Protein AF-A0AAU5Z0N3-F1 (afdb_monomer_lite)

Foldseek 3Di:
DWFKDKDWFDFAFAAPPDKDKTKDKDFAQAKAKKWKWWWKAFPQQRDTDDTDTDIDIDGGAMWMWMWIWHGHHQKTKIKIWTHGPDPVDDIDMDIDIGGDPPTDSTHMMMIGMDIDGDD

Secondary structure (DSSP, 8-state):
-EEEEEEEEES---TTSPPEEEEEEEEESS-EEEEEEEEEEETTTTEEEEEEEEEEEE-SEEEEEEEEEEEETTEEEEEEEEEESSTTSPPEEEEEEEE--SS-SEEEEEEEEEEEE--

Structure (mmCIF, N/CA/C/O backbone):
data_AF-A0AAU5Z0N3-F1
#
_entry.id   AF-A0AAU5Z0N3-F1
#
loop_
_atom_site.group_PDB
_atom_site.id
_atom_site.type_symbol
_atom_site.label_atom_id
_atom_site.label_alt_id
_atom_site.label_comp_id
_atom_site.label_asym_id
_atom_site.label_entity_id
_atom_site.label_seq_id
_atom_site.pdbx_PDB_ins_code
_atom_site.Cartn_x
_atom_site.Cartn_y
_atom_site.Cartn_z
_atom_site.occupancy
_atom_site.B_iso_or_equiv
_atom_site.auth_seq_id
_atom_site.auth_comp_id
_atom_site.auth_asym_id
_atom_site.auth_atom_id
_atom_site.pdbx_PDB_model_num
ATOM 1 N N . MET A 1 1 ? 0.423 9.225 9.421 1.00 92.50 1 MET A N 1
ATOM 2 C CA . MET A 1 1 ? 1.118 7.922 9.369 1.00 92.50 1 MET A CA 1
ATOM 3 C C . MET A 1 1 ? 1.390 7.591 7.907 1.00 92.50 1 MET A C 1
ATOM 5 O O . MET A 1 1 ? 0.550 7.934 7.080 1.00 92.50 1 MET A O 1
ATOM 9 N N . TYR A 1 2 ? 2.533 6.982 7.584 1.00 94.06 2 TYR A N 1
ATOM 10 C CA . TYR A 1 2 ? 2.947 6.690 6.203 1.00 94.06 2 TYR A CA 1
ATOM 11 C C . TYR A 1 2 ? 3.382 5.234 6.047 1.00 94.06 2 TYR A C 1
ATOM 13 O O . TYR A 1 2 ? 4.149 4.752 6.877 1.00 94.06 2 TYR A O 1
ATOM 21 N N . ASN A 1 3 ? 2.935 4.576 4.981 1.00 96.19 3 ASN A N 1
ATOM 22 C CA . ASN A 1 3 ? 3.483 3.306 4.521 1.00 96.19 3 ASN A CA 1
ATOM 23 C C . ASN A 1 3 ? 4.110 3.560 3.152 1.00 96.19 3 ASN A C 1
ATOM 25 O O . ASN A 1 3 ? 3.418 3.758 2.157 1.00 96.19 3 ASN A O 1
ATOM 29 N N . VAL A 1 4 ? 5.433 3.688 3.145 1.00 94.56 4 VAL A N 1
ATOM 30 C CA . VAL A 1 4 ? 6.203 4.180 2.002 1.00 94.56 4 VAL A CA 1
ATOM 31 C C . VAL A 1 4 ? 7.332 3.218 1.689 1.00 94.56 4 VAL A C 1
ATOM 33 O O . VAL A 1 4 ? 7.908 2.597 2.584 1.00 94.56 4 VAL A O 1
ATOM 36 N N . ARG A 1 5 ? 7.663 3.115 0.407 1.00 95.38 5 ARG A N 1
ATOM 37 C CA . ARG A 1 5 ? 8.826 2.388 -0.080 1.00 95.38 5 ARG A CA 1
ATOM 38 C C . ARG A 1 5 ? 9.598 3.258 -1.058 1.00 95.38 5 ARG A C 1
ATOM 40 O O . ARG A 1 5 ? 9.011 3.834 -1.968 1.00 95.38 5 ARG A O 1
ATOM 47 N N . SER A 1 6 ? 10.914 3.293 -0.880 1.00 93.19 6 SER A N 1
ATOM 48 C CA . SER A 1 6 ? 11.854 3.794 -1.882 1.00 93.19 6 SER A CA 1
ATOM 49 C C . SER A 1 6 ? 12.410 2.619 -2.682 1.00 93.19 6 SER A C 1
ATOM 51 O O . SER A 1 6 ? 12.672 1.549 -2.122 1.00 93.19 6 SER A O 1
ATOM 53 N N . GLN A 1 7 ? 12.580 2.794 -3.987 1.00 90.75 7 GLN A N 1
ATOM 54 C CA . GLN A 1 7 ? 13.207 1.811 -4.864 1.00 90.75 7 GLN A CA 1
ATOM 55 C C . GLN A 1 7 ? 13.907 2.486 -6.041 1.00 90.75 7 GLN A C 1
ATOM 57 O O . GLN A 1 7 ? 13.479 3.537 -6.512 1.00 90.75 7 GLN A O 1
ATOM 62 N N . PHE A 1 8 ? 14.944 1.830 -6.549 1.00 89.38 8 PHE A N 1
ATOM 63 C CA . PHE A 1 8 ? 15.607 2.245 -7.774 1.00 89.38 8 PHE A CA 1
ATOM 64 C C . PHE A 1 8 ? 14.902 1.626 -8.984 1.00 89.38 8 PHE A C 1
ATOM 66 O O . PHE A 1 8 ? 14.712 0.408 -9.044 1.00 89.38 8 PHE A O 1
ATOM 73 N N . LEU A 1 9 ? 14.499 2.458 -9.940 1.00 86.88 9 LEU A N 1
ATOM 74 C CA . LEU A 1 9 ? 13.949 2.027 -11.221 1.00 86.88 9 LEU A CA 1
ATOM 75 C C . LEU A 1 9 ? 15.083 1.827 -12.222 1.00 86.88 9 LEU A C 1
ATOM 77 O O . LEU A 1 9 ? 16.009 2.634 -12.291 1.00 86.88 9 LEU A O 1
ATOM 81 N N . THR A 1 10 ? 15.006 0.759 -13.009 1.00 86.31 10 THR A N 1
ATOM 82 C CA . THR A 1 10 ? 16.014 0.418 -14.026 1.00 86.31 10 THR A CA 1
ATOM 83 C C . THR A 1 10 ? 15.459 0.440 -15.448 1.00 86.31 10 THR A C 1
ATOM 85 O O . THR A 1 10 ? 16.225 0.286 -16.395 1.00 86.31 10 THR A O 1
ATOM 88 N N . ALA A 1 11 ? 14.145 0.606 -15.609 1.00 86.88 11 ALA A N 1
ATOM 89 C CA . ALA A 1 11 ? 13.454 0.623 -16.891 1.00 86.88 11 ALA A CA 1
ATOM 90 C C . ALA A 1 11 ? 12.053 1.246 -16.754 1.00 86.88 11 ALA A C 1
ATOM 92 O O . ALA A 1 11 ? 11.519 1.369 -15.647 1.00 86.88 11 ALA A O 1
ATOM 93 N N . TYR A 1 12 ? 11.438 1.581 -17.896 1.00 87.38 12 TYR A N 1
ATOM 94 C CA . TYR A 1 12 ? 10.011 1.902 -17.946 1.00 87.38 12 TYR A CA 1
ATOM 95 C C . TYR A 1 12 ? 9.197 0.717 -17.413 1.00 87.38 12 TYR A C 1
ATOM 97 O O . TYR A 1 12 ? 9.567 -0.427 -17.682 1.00 87.38 12 TYR A O 1
ATOM 105 N N . PRO A 1 13 ? 8.106 0.962 -16.664 1.00 89.50 13 PRO A N 1
ATOM 106 C CA . PRO A 1 13 ? 7.224 -0.111 -16.259 1.00 89.50 13 PRO A CA 1
ATOM 107 C C . PRO A 1 13 ? 6.615 -0.760 -17.497 1.00 89.50 13 PRO A C 1
ATOM 109 O O . PRO A 1 13 ? 6.117 -0.081 -18.395 1.00 89.50 13 PRO A O 1
ATOM 112 N N . GLU A 1 14 ? 6.654 -2.084 -17.506 1.00 91.44 14 GLU A N 1
ATOM 113 C CA . GLU A 1 14 ? 6.021 -2.921 -18.511 1.00 91.44 14 GLU A CA 1
ATOM 114 C C . GLU A 1 14 ? 5.189 -3.989 -17.813 1.00 91.44 14 GLU A C 1
ATOM 116 O O . GLU A 1 14 ? 5.514 -4.440 -16.707 1.00 91.44 14 GLU A O 1
ATOM 121 N N . GLU A 1 15 ? 4.112 -4.417 -18.467 1.00 93.44 15 GLU A N 1
ATOM 122 C CA . GLU A 1 15 ? 3.353 -5.561 -17.980 1.00 93.44 15 GLU A CA 1
ATOM 123 C C . GLU A 1 15 ? 4.243 -6.818 -17.928 1.00 93.44 15 GLU A C 1
ATOM 125 O O . GLU A 1 15 ? 5.059 -7.072 -18.812 1.00 93.44 15 GLU A O 1
ATOM 130 N N . GLY A 1 16 ? 4.110 -7.599 -16.853 1.00 91.81 16 GLY A N 1
ATOM 131 C CA . GLY A 1 16 ? 4.928 -8.790 -16.599 1.00 91.81 16 GLY A CA 1
ATOM 132 C C . GLY A 1 16 ? 6.169 -8.540 -15.737 1.00 91.81 16 GLY A C 1
ATOM 133 O O . GLY A 1 16 ? 6.742 -9.497 -15.216 1.00 91.81 16 GLY A O 1
ATOM 134 N N . MET A 1 17 ? 6.553 -7.280 -15.502 1.00 93.62 17 MET A N 1
ATOM 135 C CA . MET A 1 17 ? 7.543 -6.958 -14.470 1.00 93.62 17 MET A CA 1
ATOM 136 C C . MET A 1 17 ? 7.015 -7.287 -13.064 1.00 93.62 17 MET A C 1
ATOM 138 O O . MET A 1 17 ? 5.809 -7.282 -12.800 1.00 93.62 17 MET A O 1
ATOM 142 N N . ALA A 1 18 ? 7.934 -7.561 -12.135 1.00 95.00 18 ALA A N 1
ATOM 143 C CA . ALA A 1 18 ? 7.582 -7.933 -10.769 1.00 95.00 18 ALA A CA 1
ATOM 144 C C . ALA A 1 18 ? 6.810 -6.812 -10.050 1.00 95.00 18 ALA A C 1
ATOM 146 O O . ALA A 1 18 ? 7.204 -5.645 -10.067 1.00 95.00 18 ALA A O 1
ATOM 147 N N . THR A 1 19 ? 5.727 -7.186 -9.365 1.00 96.31 19 THR A N 1
ATOM 148 C CA . THR A 1 19 ? 5.013 -6.275 -8.462 1.00 96.31 19 THR A CA 1
ATOM 149 C C . THR A 1 19 ? 5.850 -6.039 -7.210 1.00 96.31 19 THR A C 1
ATOM 151 O O . THR A 1 19 ? 6.370 -6.979 -6.609 1.00 96.31 19 THR A O 1
ATOM 154 N N . SER A 1 20 ? 5.963 -4.779 -6.802 1.00 96.50 20 SER A N 1
ATOM 155 C CA . SER A 1 20 ? 6.695 -4.375 -5.604 1.00 96.50 20 SER A CA 1
ATOM 156 C C . SER A 1 20 ? 5.695 -4.079 -4.492 1.00 96.50 20 SER A C 1
ATOM 158 O O . SER A 1 20 ? 4.798 -3.273 -4.698 1.00 96.50 20 SER A O 1
ATOM 160 N N . CYS A 1 21 ? 5.817 -4.712 -3.324 1.00 97.69 21 CYS A N 1
ATOM 161 C CA . CYS A 1 21 ? 4.925 -4.467 -2.184 1.00 97.69 21 CYS A CA 1
ATOM 162 C C . CYS A 1 21 ? 5.706 -4.047 -0.934 1.00 97.69 21 CYS A C 1
ATOM 164 O O . CYS A 1 21 ? 6.845 -4.468 -0.733 1.00 97.69 21 CYS A O 1
ATOM 166 N N . THR A 1 22 ? 5.102 -3.229 -0.081 1.00 97.81 22 THR A N 1
ATOM 167 C CA . THR A 1 22 ? 5.577 -2.921 1.271 1.00 97.81 22 THR A CA 1
ATOM 168 C C . THR A 1 22 ? 4.445 -3.139 2.260 1.00 97.81 22 THR A C 1
ATOM 170 O O . THR A 1 22 ? 3.267 -3.032 1.911 1.00 97.81 22 THR A O 1
ATOM 173 N N . SER A 1 23 ? 4.769 -3.514 3.491 1.00 97.81 23 SER A N 1
ATOM 174 C CA . SER A 1 23 ? 3.762 -3.741 4.521 1.00 97.81 23 SER A CA 1
ATOM 175 C C . SER A 1 23 ? 4.248 -3.287 5.882 1.00 97.81 23 SER A C 1
ATOM 177 O O . SER A 1 23 ? 5.414 -3.455 6.233 1.00 97.81 23 SER A O 1
ATOM 179 N N . SER A 1 24 ? 3.329 -2.724 6.651 1.00 97.00 24 SER A N 1
ATOM 180 C CA . SER A 1 24 ? 3.546 -2.304 8.028 1.00 97.00 24 SER A CA 1
ATOM 181 C C . SER A 1 24 ? 2.326 -2.654 8.874 1.00 97.00 24 SER A C 1
ATOM 183 O O . SER A 1 24 ? 1.250 -2.944 8.354 1.00 97.00 24 SER A O 1
ATOM 185 N N . ARG A 1 25 ? 2.496 -2.692 10.195 1.00 96.50 25 ARG A N 1
ATOM 186 C CA . ARG A 1 25 ? 1.431 -3.065 11.130 1.00 96.50 25 ARG A CA 1
ATOM 187 C C . ARG A 1 25 ? 1.270 -1.999 12.186 1.00 96.50 25 ARG A C 1
ATOM 189 O O . ARG A 1 25 ? 2.248 -1.678 12.860 1.00 96.50 25 ARG A O 1
ATOM 196 N N . TRP A 1 26 ? 0.053 -1.498 12.359 1.00 91.44 26 TRP A N 1
ATOM 197 C CA . TRP A 1 26 ? -0.236 -0.381 13.258 1.00 91.44 26 TRP A CA 1
ATOM 198 C C . TRP A 1 26 ? -1.434 -0.645 14.137 1.00 91.44 26 TRP A C 1
ATOM 200 O O . TRP A 1 26 ? -2.288 -1.457 13.801 1.00 91.44 26 TRP A O 1
ATOM 210 N N . THR A 1 27 ? -1.511 0.095 15.237 1.00 94.75 27 THR A N 1
ATOM 211 C CA . THR A 1 27 ? -2.613 0.016 16.191 1.00 94.75 27 THR A CA 1
ATOM 212 C C . THR A 1 27 ? -3.225 1.393 16.377 1.00 94.75 27 THR A C 1
ATOM 214 O O . THR A 1 27 ? -2.524 2.354 16.693 1.00 94.7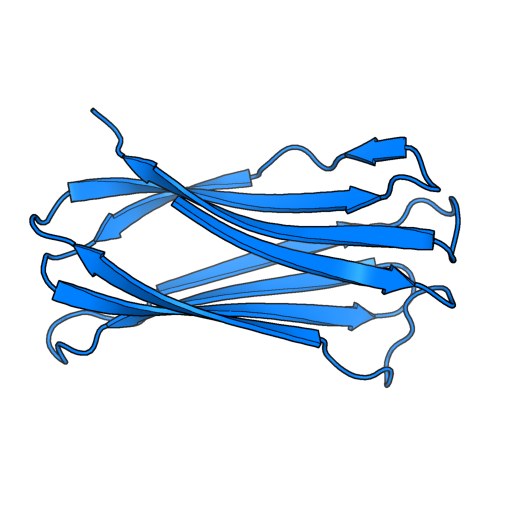5 27 THR A O 1
ATOM 217 N N . LEU A 1 28 ? -4.539 1.481 16.192 1.00 92.31 28 LEU A N 1
ATOM 218 C CA . LEU A 1 28 ? -5.331 2.677 16.444 1.00 92.31 28 LEU A CA 1
ATOM 219 C C . LEU A 1 28 ? -5.965 2.569 17.831 1.00 92.31 28 LEU A C 1
ATOM 221 O O . LEU A 1 28 ? -6.695 1.617 18.109 1.00 92.31 28 LEU A O 1
ATOM 225 N N . GLY A 1 29 ? -5.692 3.546 18.698 1.00 92.69 29 GLY A N 1
ATOM 226 C CA . GLY A 1 29 ? -6.237 3.578 20.061 1.00 92.69 29 GLY A CA 1
ATOM 227 C C . GLY A 1 29 ? -7.718 3.961 20.132 1.00 92.69 29 GLY A C 1
ATOM 228 O O . GLY A 1 29 ? -8.389 3.647 21.111 1.00 92.69 29 GLY A O 1
ATOM 229 N N . SER A 1 30 ? -8.242 4.612 19.095 1.00 92.75 30 SER A N 1
ATOM 230 C CA . SER A 1 30 ? -9.631 5.060 19.009 1.00 92.75 30 SER A CA 1
ATOM 231 C C . SER A 1 30 ? -10.147 4.955 17.581 1.00 92.75 30 SER A C 1
ATOM 233 O O . SER A 1 30 ? -9.384 5.032 16.619 1.00 92.75 30 SER A O 1
ATOM 235 N N . ALA A 1 31 ? -11.462 4.792 17.454 1.00 93.56 31 ALA A N 1
ATOM 236 C CA . ALA A 1 31 ? -12.130 4.815 16.166 1.00 93.56 31 ALA A CA 1
ATOM 237 C C . ALA A 1 31 ? -12.364 6.266 15.718 1.00 93.56 31 ALA A C 1
ATOM 239 O O . ALA A 1 31 ? -12.882 7.068 16.496 1.00 93.56 31 ALA A O 1
ATOM 240 N N . GLN A 1 32 ? -11.988 6.617 14.487 1.00 94.62 32 GLN A N 1
ATOM 241 C CA . GLN A 1 32 ? -12.094 7.994 13.985 1.00 94.62 32 GLN A CA 1
ATOM 242 C C . GLN A 1 32 ? -12.033 8.075 12.453 1.00 94.62 32 GLN A C 1
ATOM 244 O O . GLN A 1 32 ? -11.751 7.091 11.764 1.00 94.62 32 GLN A O 1
ATOM 249 N N . GLN A 1 33 ? -12.290 9.271 11.915 1.00 95.31 33 GLN A N 1
ATOM 250 C CA . GLN A 1 33 ? -12.127 9.552 10.491 1.00 95.31 33 GLN A CA 1
ATOM 251 C C . GLN A 1 33 ? -10.672 9.870 10.128 1.00 95.31 33 GLN A C 1
ATOM 253 O O . GLN A 1 33 ? -9.959 10.586 10.833 1.00 95.31 33 GLN A O 1
ATOM 258 N N . TYR A 1 34 ? -10.266 9.387 8.961 1.00 94.19 34 TYR A N 1
ATOM 259 C CA . TYR A 1 34 ? -8.976 9.645 8.347 1.00 94.19 34 TYR A CA 1
ATOM 260 C C . TYR A 1 34 ? -9.157 10.117 6.906 1.00 94.19 34 TYR A C 1
ATOM 262 O O . TYR A 1 34 ? -10.098 9.730 6.207 1.00 94.19 34 TYR A O 1
ATOM 270 N N . GLY A 1 35 ? -8.229 10.945 6.440 1.00 94.38 35 GLY A N 1
ATOM 271 C CA . GLY A 1 35 ? -7.950 11.071 5.019 1.00 94.38 35 GLY A CA 1
ATOM 272 C C . GLY A 1 35 ? -6.865 10.077 4.623 1.00 94.38 35 GLY A C 1
ATOM 273 O O . GLY A 1 35 ? -5.817 10.001 5.266 1.00 94.38 35 GLY A O 1
ATOM 274 N N . TRP A 1 36 ? -7.130 9.318 3.566 1.00 94.69 36 TRP A N 1
ATOM 275 C CA . TRP A 1 36 ? -6.226 8.325 3.001 1.00 94.69 36 TRP A CA 1
ATOM 276 C C . TRP A 1 36 ? -5.765 8.781 1.623 1.00 94.69 36 TRP A C 1
ATOM 278 O O . TRP A 1 36 ? -6.597 8.981 0.738 1.00 94.69 36 TRP A O 1
ATOM 288 N N . ALA A 1 37 ? -4.459 8.965 1.453 1.00 92.88 37 ALA A N 1
ATOM 289 C CA . ALA A 1 37 ? -3.856 9.442 0.218 1.00 92.88 37 ALA A CA 1
ATOM 290 C C . ALA A 1 37 ? -2.813 8.476 -0.330 1.00 92.88 37 ALA A C 1
ATOM 292 O O . ALA A 1 37 ? -1.950 8.035 0.414 1.00 92.88 37 ALA A O 1
ATOM 293 N N . ALA A 1 38 ? -2.843 8.211 -1.635 1.00 92.62 38 ALA A N 1
ATOM 294 C CA . ALA A 1 38 ? -1.776 7.505 -2.344 1.00 92.62 38 ALA A CA 1
ATOM 295 C C . ALA A 1 38 ? -0.904 8.496 -3.118 1.00 92.62 38 ALA A C 1
ATOM 297 O O . ALA A 1 38 ? -1.439 9.401 -3.769 1.00 92.62 38 ALA A O 1
ATOM 298 N N . PHE A 1 39 ? 0.411 8.303 -3.092 1.00 90.94 39 PHE A N 1
ATOM 299 C CA . PHE A 1 39 ? 1.381 9.193 -3.725 1.00 90.94 39 PHE A CA 1
ATOM 300 C C . PHE A 1 39 ? 2.488 8.417 -4.442 1.00 90.94 39 PHE A C 1
ATOM 302 O O . PHE A 1 39 ? 2.779 7.258 -4.141 1.00 90.94 39 PHE A O 1
ATOM 309 N N . TYR A 1 40 ? 3.115 9.108 -5.386 1.00 90.06 40 TYR A N 1
ATOM 310 C CA . TYR A 1 40 ? 4.291 8.661 -6.114 1.00 90.06 40 TYR A CA 1
ATOM 311 C C . TYR A 1 40 ? 5.183 9.871 -6.369 1.00 90.06 40 TYR A C 1
ATOM 313 O O . TYR A 1 40 ? 4.682 10.937 -6.748 1.00 90.06 40 TYR A O 1
ATOM 321 N N . TYR A 1 41 ? 6.484 9.694 -6.178 1.00 87.19 41 TYR A N 1
ATOM 322 C CA . TYR A 1 41 ? 7.497 10.672 -6.528 1.00 87.19 41 TYR A CA 1
ATOM 323 C C . TYR A 1 41 ? 8.702 10.002 -7.191 1.00 87.19 41 TYR A C 1
ATOM 325 O O . TYR A 1 41 ? 9.084 8.883 -6.846 1.00 87.19 41 TYR A O 1
ATOM 333 N N . SER A 1 42 ? 9.322 10.698 -8.140 1.00 82.81 42 SER A N 1
ATOM 334 C CA . SER A 1 42 ? 10.595 10.298 -8.742 1.00 82.81 42 SER A CA 1
ATOM 335 C C . SER A 1 42 ? 11.558 11.473 -8.716 1.00 82.81 42 SER A C 1
ATOM 337 O O . SER A 1 42 ? 11.240 12.544 -9.230 1.00 82.81 42 SER A O 1
ATOM 339 N N . TYR A 1 43 ? 12.743 11.260 -8.143 1.00 71.19 43 TYR A N 1
ATOM 340 C CA . TYR A 1 43 ? 13.785 12.288 -8.103 1.00 71.19 43 TYR A CA 1
ATOM 341 C C . TYR A 1 43 ? 14.449 12.483 -9.466 1.00 71.19 43 TYR A C 1
ATOM 343 O O . TYR A 1 43 ? 14.876 13.584 -9.785 1.00 71.19 43 TYR A O 1
ATOM 351 N N . ALA A 1 44 ? 14.501 11.431 -10.287 1.00 67.38 44 ALA A N 1
ATOM 352 C CA . ALA A 1 44 ? 15.079 11.497 -11.627 1.00 67.38 44 ALA A CA 1
ATOM 353 C C . ALA A 1 44 ? 14.161 12.188 -12.649 1.00 67.38 44 ALA A C 1
ATOM 355 O O . ALA A 1 44 ? 14.650 12.758 -13.620 1.00 67.38 44 ALA A O 1
ATOM 356 N N . ALA A 1 45 ? 12.843 12.130 -12.439 1.00 60.31 45 ALA A N 1
ATOM 357 C CA . ALA A 1 45 ? 11.858 12.720 -13.344 1.00 60.31 45 ALA A CA 1
ATOM 358 C C . ALA A 1 45 ? 11.269 14.050 -12.836 1.00 60.31 45 ALA A C 1
ATOM 360 O O . ALA A 1 45 ? 10.445 14.634 -13.533 1.00 60.31 45 ALA A O 1
ATOM 361 N N . GLU A 1 46 ? 11.604 14.478 -11.611 1.00 61.34 46 GLU A N 1
ATOM 362 C CA . GLU A 1 46 ? 10.936 15.577 -10.880 1.00 61.34 46 GLU A CA 1
ATOM 363 C C . GLU A 1 46 ? 9.396 15.448 -10.837 1.00 61.34 46 GLU A C 1
ATOM 365 O O . GLU A 1 46 ? 8.659 16.414 -10.639 1.00 61.34 46 GLU A O 1
ATOM 370 N N . VAL A 1 47 ? 8.876 14.229 -11.002 1.00 63.06 47 VAL A N 1
ATOM 371 C CA . VAL A 1 47 ? 7.435 13.969 -11.017 1.00 63.06 47 VAL A CA 1
ATOM 372 C C . VAL A 1 47 ? 6.962 13.792 -9.585 1.00 63.06 47 VAL A C 1
ATOM 374 O O . VAL A 1 47 ? 7.362 12.838 -8.921 1.00 63.06 47 VAL A O 1
ATOM 377 N N . THR A 1 48 ? 6.058 14.664 -9.141 1.00 66.69 48 THR A N 1
ATOM 378 C CA . THR A 1 48 ? 5.234 14.459 -7.943 1.00 66.69 48 THR A CA 1
ATOM 379 C C . THR A 1 48 ? 3.775 14.384 -8.366 1.00 66.69 48 THR A C 1
ATOM 381 O O . THR A 1 48 ? 3.255 15.307 -8.989 1.00 66.69 48 THR A O 1
ATOM 384 N N . LEU A 1 49 ? 3.103 13.276 -8.054 1.00 68.19 49 LEU A N 1
ATOM 385 C CA . LEU A 1 49 ? 1.682 13.113 -8.361 1.00 68.19 49 LEU A CA 1
ATOM 386 C C . LEU A 1 49 ? 0.843 13.464 -7.130 1.00 68.19 49 LEU A C 1
ATOM 388 O O . LEU A 1 49 ? 0.862 12.739 -6.134 1.00 68.19 49 LEU A O 1
ATOM 392 N N . GLU A 1 50 ? 0.089 14.563 -7.234 1.00 65.75 50 GLU A N 1
ATOM 393 C CA . GLU A 1 50 ? -0.776 15.120 -6.180 1.00 65.75 50 GLU A CA 1
ATOM 394 C C . GLU A 1 50 ? -1.610 14.041 -5.488 1.00 65.75 50 GLU A C 1
ATOM 396 O O . GLU A 1 50 ? -2.310 13.316 -6.191 1.00 65.75 50 GLU A O 1
ATOM 401 N N . PRO A 1 51 ? -1.583 13.886 -4.156 1.00 69.19 51 PRO A N 1
ATOM 402 C CA . PRO A 1 51 ? -2.332 12.846 -3.457 1.00 69.19 51 PRO A CA 1
ATOM 403 C C . PRO A 1 51 ? -3.845 12.920 -3.725 1.00 69.19 51 PRO A C 1
ATOM 405 O O . PRO A 1 51 ? -4.473 13.963 -3.578 1.00 69.19 51 PRO A O 1
ATOM 408 N N . GLN A 1 52 ? -4.461 11.788 -4.081 1.00 68.88 52 GLN A N 1
ATOM 409 C CA . GLN A 1 52 ? -5.920 11.665 -4.097 1.00 68.88 52 GLN A CA 1
ATOM 410 C C . GLN A 1 52 ? -6.399 11.196 -2.735 1.00 68.88 52 GLN A C 1
ATOM 412 O O . GLN A 1 52 ? -5.985 10.137 -2.269 1.00 68.88 52 GLN A O 1
ATOM 417 N N . PHE A 1 53 ? -7.285 11.976 -2.127 1.00 80.06 53 PHE A N 1
ATOM 418 C CA . PHE A 1 53 ? -7.784 11.723 -0.787 1.00 80.06 53 PHE A CA 1
ATOM 419 C C . PHE A 1 53 ? -9.114 10.978 -0.817 1.00 80.06 53 PHE A C 1
ATOM 421 O O . PHE A 1 53 ? -10.093 11.450 -1.395 1.00 80.06 53 PHE A O 1
ATOM 428 N N . LYS A 1 54 ? -9.183 9.855 -0.106 1.00 87.69 54 LYS A N 1
ATOM 429 C CA . LYS A 1 54 ? -10.441 9.211 0.276 1.00 87.69 54 LYS A CA 1
ATOM 430 C C . LYS A 1 54 ? -10.680 9.437 1.762 1.00 87.69 54 LYS A C 1
ATOM 432 O O . LYS A 1 54 ? -9.781 9.243 2.575 1.00 87.69 54 LYS A O 1
ATOM 437 N N . SER A 1 55 ? -11.892 9.849 2.125 1.00 92.31 55 SER A N 1
ATOM 438 C CA . SER A 1 55 ? -12.305 9.850 3.530 1.00 92.31 55 SER A CA 1
ATOM 439 C C . SER A 1 55 ? -12.658 8.428 3.946 1.00 92.31 55 SER A C 1
ATOM 441 O O . SER A 1 55 ? -13.401 7.753 3.233 1.00 92.31 55 SER A O 1
ATOM 443 N N . ILE A 1 56 ? -12.152 7.980 5.089 1.00 94.25 56 ILE A N 1
ATOM 444 C CA . ILE A 1 56 ? -12.437 6.650 5.628 1.00 94.25 56 ILE A CA 1
ATOM 445 C C . ILE A 1 56 ? -12.613 6.716 7.142 1.00 94.25 56 ILE A C 1
ATOM 447 O O . ILE A 1 56 ? -11.915 7.466 7.817 1.00 94.25 56 ILE A O 1
ATOM 451 N N . TYR A 1 57 ? -13.556 5.945 7.676 1.00 94.75 57 TYR A N 1
ATOM 452 C CA . TYR A 1 57 ? -13.674 5.713 9.110 1.00 94.75 57 TYR A CA 1
ATOM 453 C C . TYR A 1 57 ? -12.996 4.389 9.452 1.00 94.75 57 TYR A C 1
ATOM 455 O O . TYR A 1 57 ? -13.287 3.378 8.814 1.00 94.75 57 TYR A O 1
ATOM 463 N N . LEU A 1 58 ? -12.100 4.400 10.435 1.00 94.94 58 LEU A N 1
ATOM 464 C CA . LEU A 1 58 ? -11.415 3.202 10.917 1.00 94.94 58 LEU A CA 1
ATOM 465 C C . LEU A 1 58 ? -11.781 2.976 12.379 1.00 94.94 58 LEU A C 1
ATOM 467 O O . LEU A 1 58 ? -11.775 3.917 13.173 1.00 94.94 58 LEU A O 1
ATOM 471 N N . GLY A 1 59 ? -12.095 1.729 12.724 1.00 95.06 59 GLY A N 1
ATOM 472 C CA . GLY A 1 59 ? -12.312 1.308 14.103 1.00 95.06 59 GLY A CA 1
ATOM 473 C C . GLY A 1 59 ? -11.013 1.273 14.911 1.00 95.06 59 GLY A C 1
ATOM 474 O O . GLY A 1 59 ? -9.923 1.181 14.344 1.00 95.06 59 GLY A O 1
ATOM 475 N N . ALA A 1 60 ? -11.117 1.288 16.239 1.00 95.19 60 ALA A N 1
ATOM 476 C CA . ALA A 1 60 ? -9.973 0.991 17.098 1.00 95.19 60 ALA A CA 1
ATOM 477 C C . ALA A 1 60 ? -9.506 -0.460 16.881 1.00 95.19 60 ALA A C 1
ATOM 479 O O . ALA A 1 60 ? -10.326 -1.354 16.643 1.00 95.19 60 ALA A O 1
ATOM 480 N N . GLY A 1 61 ? -8.198 -0.688 16.982 1.00 96.00 61 GLY A N 1
ATOM 481 C CA . GLY A 1 61 ? -7.592 -2.006 16.799 1.00 96.00 61 GLY A CA 1
ATOM 482 C C . GLY A 1 61 ? -6.337 -1.987 15.938 1.00 96.00 61 GLY A C 1
ATOM 483 O O . GLY A 1 61 ? -5.853 -0.932 15.523 1.00 96.00 61 GLY A O 1
ATOM 484 N N . SER A 1 62 ? -5.798 -3.179 15.706 1.00 97.56 62 SER A N 1
ATOM 485 C CA . SER A 1 62 ? -4.604 -3.383 14.897 1.00 97.56 62 SER A CA 1
ATOM 486 C C . SER A 1 62 ? -4.957 -3.700 13.446 1.00 97.56 62 SER A C 1
ATOM 488 O O . SER A 1 62 ? -5.939 -4.388 13.165 1.00 97.56 62 SER A O 1
ATOM 490 N N . TYR A 1 63 ? -4.142 -3.174 12.536 1.00 97.88 63 TYR A N 1
ATOM 491 C CA . TYR A 1 63 ? -4.292 -3.304 11.094 1.00 97.88 63 TYR A CA 1
ATOM 492 C C . TYR A 1 63 ? -2.959 -3.701 10.472 1.00 97.88 63 TYR A C 1
ATOM 494 O O . TYR A 1 63 ? -1.906 -3.170 10.845 1.00 97.88 63 TYR A O 1
ATOM 502 N N . THR A 1 64 ? -3.015 -4.580 9.479 1.00 98.38 64 THR A N 1
ATOM 503 C CA . THR A 1 64 ? -1.931 -4.778 8.518 1.00 98.38 64 THR A CA 1
ATOM 504 C C . THR A 1 64 ? -2.172 -3.837 7.344 1.00 98.38 64 THR A C 1
ATOM 506 O O . THR A 1 64 ? -3.193 -3.927 6.665 1.00 98.38 64 THR A O 1
ATOM 509 N N . TRP A 1 65 ? -1.248 -2.905 7.122 1.00 98.00 65 TRP A N 1
ATOM 510 C CA . TRP A 1 65 ? -1.277 -2.002 5.982 1.00 98.00 65 TRP A CA 1
ATOM 511 C C . TRP A 1 65 ? -0.318 -2.486 4.903 1.00 98.00 65 TRP A C 1
ATOM 513 O O . TRP A 1 65 ? 0.892 -2.521 5.122 1.00 98.00 65 TRP A O 1
ATOM 523 N N . THR A 1 66 ? -0.848 -2.822 3.732 1.00 98.50 66 THR A N 1
ATOM 524 C CA . THR A 1 66 ? -0.068 -3.229 2.564 1.00 98.50 66 THR A CA 1
ATOM 525 C C . THR A 1 66 ? -0.265 -2.255 1.411 1.00 98.50 66 THR A C 1
ATOM 527 O O . THR A 1 66 ? -1.395 -1.992 1.004 1.00 98.50 66 THR A O 1
ATOM 530 N N . ASP A 1 67 ? 0.839 -1.777 0.841 1.00 98.12 67 ASP A N 1
ATOM 531 C CA . ASP A 1 67 ? 0.860 -1.044 -0.423 1.00 98.12 67 ASP A CA 1
ATOM 532 C C . ASP A 1 67 ? 1.597 -1.878 -1.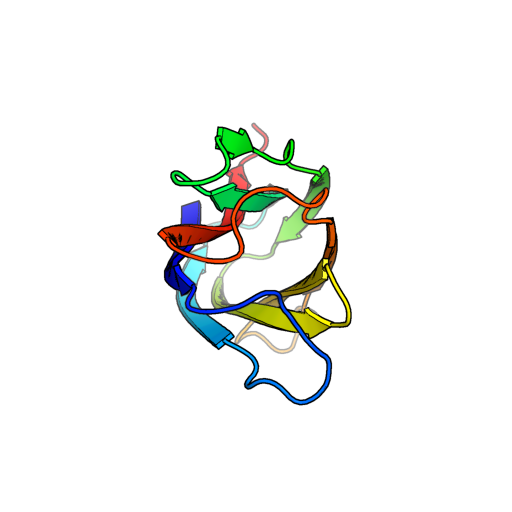467 1.00 98.12 67 ASP A C 1
ATOM 534 O O . ASP A 1 67 ? 2.693 -2.378 -1.210 1.00 98.12 67 ASP A O 1
ATOM 538 N N . CYS A 1 68 ? 1.013 -2.014 -2.650 1.00 98.00 68 CYS A N 1
ATOM 539 C CA . CYS A 1 68 ? 1.599 -2.714 -3.784 1.00 98.00 68 CYS A CA 1
ATOM 540 C C . CYS A 1 68 ? 1.588 -1.820 -5.019 1.00 98.00 68 CYS A C 1
ATOM 542 O O . CYS A 1 68 ? 0.586 -1.179 -5.333 1.00 98.00 68 CYS A O 1
ATOM 544 N N . LEU A 1 69 ? 2.700 -1.825 -5.742 1.00 96.06 69 LEU A N 1
ATOM 545 C CA . LEU A 1 69 ? 2.914 -1.118 -6.989 1.00 96.06 69 LEU A CA 1
ATOM 546 C C . LEU A 1 69 ? 3.109 -2.147 -8.105 1.00 96.06 69 LEU A C 1
ATOM 548 O O . LEU A 1 69 ? 4.142 -2.819 -8.179 1.00 96.06 69 LEU A O 1
ATOM 552 N N . LYS A 1 70 ? 2.095 -2.285 -8.960 1.00 96.44 70 LYS A N 1
ATOM 553 C CA . LYS A 1 70 ? 2.110 -3.170 -10.125 1.00 96.44 70 LYS A CA 1
ATOM 554 C C . LYS A 1 70 ? 2.527 -2.379 -11.372 1.00 96.44 70 LYS A C 1
ATOM 556 O O . LYS A 1 70 ? 1.814 -1.439 -11.738 1.00 96.44 70 LYS A O 1
ATOM 561 N N . PRO A 1 71 ? 3.633 -2.746 -12.038 1.00 94.06 71 PRO A N 1
ATOM 562 C CA . PRO A 1 71 ? 4.008 -2.178 -13.330 1.00 94.06 71 PRO A CA 1
ATOM 563 C C . PRO A 1 71 ? 3.028 -2.595 -14.435 1.00 94.06 71 PRO A C 1
ATOM 565 O O . PRO A 1 71 ? 2.605 -3.750 -14.500 1.00 94.06 71 PRO A O 1
ATOM 568 N N . MET A 1 72 ? 2.682 -1.645 -15.296 1.00 93.06 72 MET A N 1
ATOM 569 C CA . MET A 1 72 ? 1.917 -1.809 -16.535 1.00 93.06 72 MET A CA 1
ATOM 570 C C . MET A 1 72 ? 2.616 -1.004 -17.639 1.00 93.06 72 MET A C 1
ATOM 572 O O . MET A 1 72 ? 3.536 -0.253 -17.340 1.00 93.06 72 MET A O 1
ATOM 576 N N . HIS A 1 73 ? 2.163 -1.101 -18.889 1.00 90.12 73 HIS A N 1
ATOM 577 C CA . HIS A 1 73 ? 2.745 -0.390 -20.037 1.00 90.12 73 HIS A CA 1
ATOM 578 C C . HIS A 1 73 ? 2.782 1.145 -19.863 1.00 90.12 73 HIS A C 1
ATOM 580 O O . HIS A 1 73 ? 1.828 1.847 -20.201 1.00 90.12 73 HIS A O 1
ATOM 586 N N . GLY A 1 74 ? 3.886 1.678 -19.329 1.00 87.00 74 GLY A N 1
ATOM 587 C CA . GLY A 1 74 ? 4.105 3.117 -19.124 1.00 87.00 74 GLY A CA 1
ATOM 588 C C . GLY A 1 74 ? 3.453 3.729 -17.875 1.00 87.00 74 GLY A C 1
ATOM 589 O O . GLY A 1 74 ? 3.540 4.941 -17.662 1.00 87.00 74 GLY A O 1
ATOM 590 N N . TYR A 1 75 ? 2.819 2.930 -17.015 1.00 89.56 75 TYR A N 1
ATOM 591 C CA . TYR A 1 75 ? 2.225 3.413 -15.765 1.00 89.56 75 TYR A CA 1
ATOM 592 C C . TYR A 1 75 ? 2.298 2.366 -14.656 1.00 89.56 75 TYR A C 1
ATOM 594 O O . TYR A 1 75 ? 2.535 1.184 -14.896 1.00 89.56 75 TYR A O 1
ATOM 602 N N . TYR A 1 76 ? 2.050 2.797 -13.424 1.00 92.06 76 TYR A N 1
ATOM 603 C CA . TYR A 1 76 ? 1.869 1.894 -12.294 1.00 92.06 76 TYR A CA 1
ATOM 604 C C . TYR A 1 76 ? 0.423 1.891 -11.815 1.00 92.06 76 TYR A C 1
ATOM 606 O O . TYR A 1 76 ? -0.220 2.941 -11.743 1.00 92.06 76 TYR A O 1
ATOM 614 N N . ILE A 1 77 ? -0.067 0.717 -11.423 1.00 94.69 77 ILE A N 1
ATOM 615 C CA . ILE A 1 77 ? -1.262 0.586 -10.589 1.00 94.69 77 ILE A CA 1
ATOM 616 C C . ILE A 1 77 ? -0.787 0.426 -9.153 1.00 94.69 77 ILE A C 1
ATOM 618 O O . ILE A 1 77 ? -0.135 -0.556 -8.804 1.00 94.69 77 ILE A O 1
ATOM 622 N N . HIS A 1 78 ? -1.118 1.402 -8.325 1.00 95.56 78 HIS A N 1
ATOM 623 C CA . HIS A 1 78 ? -0.901 1.351 -6.895 1.00 95.56 78 HIS A CA 1
ATOM 624 C C . HIS A 1 78 ? -2.173 0.894 -6.191 1.00 95.56 78 HIS A C 1
ATOM 626 O O . HIS A 1 78 ? -3.232 1.488 -6.397 1.00 95.56 78 HIS A O 1
ATOM 632 N N . THR A 1 79 ? -2.064 -0.104 -5.323 1.00 97.19 79 THR A N 1
ATOM 633 C CA . THR A 1 79 ? -3.154 -0.577 -4.468 1.00 97.19 79 THR A CA 1
ATOM 634 C C . THR A 1 79 ? -2.704 -0.551 -3.021 1.00 97.19 79 THR A C 1
ATOM 636 O O . THR A 1 79 ? -1.658 -1.090 -2.680 1.00 97.19 79 THR A O 1
ATOM 639 N N . SER A 1 80 ? -3.525 0.056 -2.175 1.00 97.06 80 SER A N 1
ATOM 640 C CA . SER A 1 80 ? -3.294 0.209 -0.749 1.00 97.06 80 SER A CA 1
ATOM 641 C C . SER A 1 80 ? -4.431 -0.440 0.022 1.00 97.06 80 SER A C 1
ATOM 643 O O . SER A 1 80 ? -5.596 -0.162 -0.269 1.00 97.06 80 SER A O 1
ATOM 645 N N . THR A 1 81 ? -4.107 -1.302 0.981 1.00 97.69 81 THR A N 1
ATOM 646 C CA . THR A 1 81 ? -5.074 -2.126 1.713 1.00 97.69 81 THR A CA 1
ATOM 647 C C . THR A 1 81 ? -4.829 -2.059 3.212 1.00 97.69 81 THR A C 1
ATOM 649 O O . THR A 1 81 ? -3.719 -2.316 3.664 1.00 97.69 81 THR A O 1
ATOM 652 N N . LEU A 1 82 ? -5.873 -1.748 3.974 1.00 97.12 82 LEU A N 1
ATOM 653 C CA . LEU A 1 82 ? -5.891 -1.784 5.433 1.00 97.12 82 LEU A CA 1
ATOM 654 C C . LEU A 1 82 ? -6.718 -2.988 5.865 1.00 97.12 82 LEU A C 1
ATOM 656 O O . LEU A 1 82 ? -7.944 -2.971 5.738 1.00 97.12 82 LEU A O 1
ATOM 660 N N . ASP A 1 83 ? -6.041 -4.017 6.355 1.00 97.75 83 ASP A N 1
ATOM 661 C CA . ASP A 1 83 ? -6.655 -5.263 6.796 1.00 97.75 83 ASP A CA 1
ATOM 662 C C . ASP A 1 83 ? -6.726 -5.319 8.332 1.00 97.75 83 ASP A C 1
ATOM 664 O O . ASP A 1 83 ? -5.676 -5.375 8.980 1.00 97.75 83 ASP A O 1
ATOM 668 N N . PRO A 1 84 ? -7.921 -5.215 8.942 1.00 97.62 84 PRO A N 1
ATOM 669 C CA . PRO A 1 84 ? -8.077 -5.256 10.393 1.00 97.62 84 PRO A CA 1
ATOM 670 C C . PRO A 1 84 ? -7.924 -6.676 10.946 1.00 97.62 84 PRO A C 1
ATOM 672 O O . PRO A 1 84 ? -8.502 -7.620 10.420 1.00 97.62 84 PRO A O 1
ATOM 675 N N . ASP A 1 85 ? -7.273 -6.822 12.103 1.00 97.44 85 ASP A N 1
ATOM 676 C CA . ASP A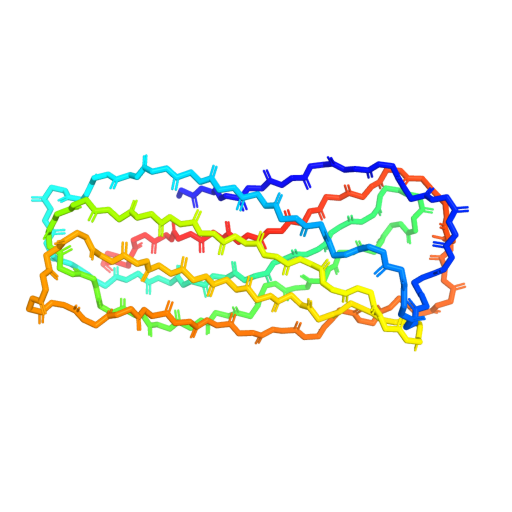 1 85 ? -7.291 -8.104 12.832 1.00 97.44 85 ASP A CA 1
ATOM 677 C C . ASP A 1 85 ? -8.688 -8.437 13.386 1.00 97.44 85 ASP A C 1
ATOM 679 O O . ASP A 1 85 ? -9.016 -9.593 13.649 1.00 97.44 85 ASP A O 1
ATOM 683 N N . ASN A 1 86 ? -9.496 -7.405 13.647 1.00 94.06 86 ASN A N 1
ATOM 684 C CA . ASN A 1 86 ? -10.839 -7.575 14.175 1.00 94.06 86 ASN A CA 1
ATOM 685 C C . ASN A 1 86 ? -11.799 -7.934 13.027 1.00 94.06 86 ASN A C 1
ATOM 687 O O . ASN A 1 86 ? -12.064 -7.074 12.183 1.00 94.06 86 ASN A O 1
ATOM 691 N N . PRO A 1 87 ? -12.399 -9.140 13.038 1.00 93.81 87 PRO A N 1
ATOM 692 C CA . PRO A 1 87 ? -13.248 -9.624 11.950 1.00 93.81 87 PRO A CA 1
ATOM 693 C C . PRO A 1 87 ? -14.577 -8.865 11.814 1.00 93.81 87 PRO A C 1
ATOM 695 O O . PRO A 1 87 ? -15.286 -9.047 10.828 1.00 93.81 87 PRO A O 1
ATOM 698 N N . ALA A 1 88 ? -14.946 -8.029 12.791 1.00 93.56 88 ALA A N 1
ATOM 699 C CA . ALA A 1 88 ? -16.109 -7.151 12.686 1.00 93.56 88 ALA A CA 1
ATOM 700 C C . ALA A 1 88 ? -15.867 -5.952 11.752 1.00 93.56 88 ALA A C 1
ATOM 702 O O . ALA A 1 88 ? -16.826 -5.336 11.285 1.00 93.56 88 ALA A O 1
ATOM 703 N N . TRP A 1 89 ? -14.605 -5.604 11.486 1.00 93.25 89 TRP A N 1
ATOM 704 C CA . TRP A 1 89 ? -14.237 -4.541 10.558 1.00 93.25 89 TRP A CA 1
ATOM 705 C C . TRP A 1 89 ? -13.916 -5.125 9.184 1.00 93.25 89 TRP A C 1
ATOM 707 O O . TRP A 1 89 ? -13.335 -6.198 9.0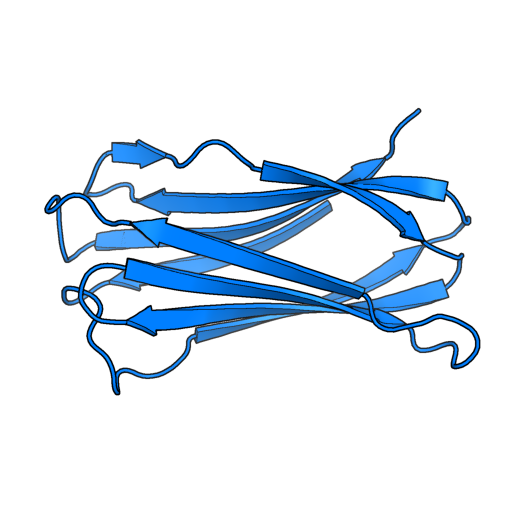62 1.00 93.25 89 TRP A O 1
ATOM 717 N N . GLN A 1 90 ? -14.285 -4.397 8.135 1.00 95.19 90 GLN A N 1
ATOM 718 C CA . GLN A 1 90 ? -13.984 -4.799 6.766 1.00 95.19 90 GLN A CA 1
ATOM 719 C C . GLN A 1 90 ? -12.591 -4.323 6.361 1.00 95.19 90 GLN A C 1
ATOM 721 O O . GLN A 1 90 ? -12.201 -3.194 6.671 1.00 95.19 90 GLN A O 1
ATOM 726 N N . THR A 1 91 ? -11.883 -5.153 5.598 1.00 96.19 91 THR A N 1
ATOM 727 C CA . THR A 1 91 ? -10.696 -4.732 4.858 1.00 96.19 91 THR A CA 1
ATOM 728 C C . THR A 1 91 ? -11.055 -3.563 3.943 1.00 96.19 91 THR A C 1
ATOM 730 O O . THR A 1 91 ? -12.015 -3.625 3.170 1.00 96.19 91 THR A O 1
ATOM 733 N N . ALA A 1 92 ? -10.285 -2.483 4.019 1.00 94.50 92 ALA A N 1
ATOM 734 C CA . ALA A 1 92 ? -10.482 -1.316 3.176 1.00 94.50 92 ALA A CA 1
ATOM 735 C C . ALA A 1 92 ? -9.390 -1.232 2.117 1.00 94.50 92 ALA A C 1
ATOM 737 O O . ALA A 1 92 ? -8.222 -1.459 2.416 1.00 94.50 92 ALA A O 1
ATOM 738 N N . THR A 1 93 ? -9.758 -0.828 0.901 1.00 95.25 93 THR A N 1
ATOM 739 C CA . THR A 1 93 ? -8.814 -0.690 -0.213 1.00 95.25 93 THR A CA 1
ATOM 740 C C . THR A 1 93 ? -9.006 0.637 -0.944 1.00 95.25 93 THR A C 1
ATOM 742 O O . THR A 1 93 ? -10.133 1.117 -1.139 1.00 95.25 93 THR A O 1
ATOM 745 N N . VAL A 1 94 ? -7.895 1.221 -1.387 1.00 93.19 94 VAL A N 1
ATOM 746 C CA . VAL A 1 94 ? -7.853 2.275 -2.408 1.00 93.19 94 VAL A CA 1
ATOM 747 C C . VAL A 1 94 ? -6.876 1.884 -3.501 1.00 93.19 94 VAL A C 1
ATOM 749 O O . VAL A 1 94 ? -5.841 1.281 -3.235 1.00 93.19 94 VAL A O 1
ATOM 752 N N . SER A 1 95 ? -7.208 2.234 -4.739 1.00 93.1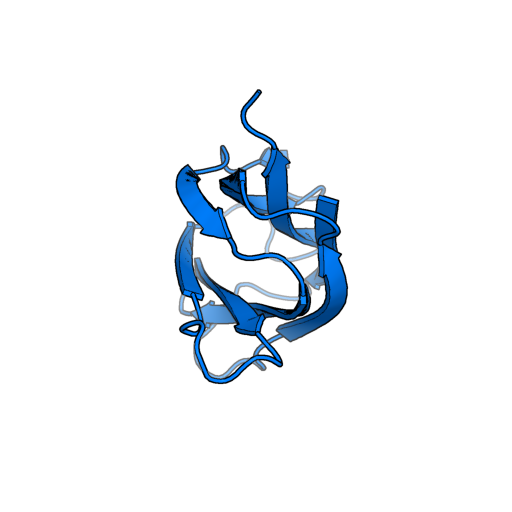9 95 SER A N 1
ATOM 753 C CA . SER A 1 95 ? -6.322 2.028 -5.881 1.00 93.19 95 SER A CA 1
ATOM 754 C C . SER A 1 95 ? -6.172 3.313 -6.675 1.00 93.19 95 SER A C 1
ATOM 756 O O . SER A 1 95 ? -7.098 4.123 -6.736 1.00 93.19 95 SER A O 1
ATOM 758 N N . ARG A 1 96 ? -5.000 3.496 -7.279 1.00 92.00 96 ARG A N 1
ATOM 759 C CA . ARG A 1 96 ? -4.661 4.672 -8.071 1.00 92.00 96 ARG A CA 1
ATOM 760 C C . ARG A 1 96 ? -3.724 4.316 -9.217 1.00 92.00 96 ARG A C 1
ATOM 762 O O . ARG A 1 96 ? -2.866 3.454 -9.072 1.00 92.00 96 ARG A O 1
ATOM 769 N N . ILE A 1 97 ? -3.876 5.016 -10.336 1.00 91.56 97 ILE A N 1
ATOM 770 C CA . ILE A 1 97 ? -2.958 4.934 -11.472 1.00 91.56 97 ILE A CA 1
ATOM 771 C C . ILE A 1 97 ? -1.952 6.087 -11.395 1.00 91.56 97 ILE A C 1
ATOM 773 O O . ILE A 1 97 ? -2.338 7.240 -11.184 1.00 91.56 97 ILE A O 1
ATOM 777 N N . PHE A 1 98 ? -0.674 5.770 -11.587 1.00 89.00 98 PHE A N 1
ATOM 778 C CA . PHE A 1 98 ? 0.421 6.728 -11.700 1.00 89.00 98 PHE A CA 1
ATOM 779 C C . PHE A 1 98 ? 1.022 6.654 -13.105 1.00 89.00 98 PHE A C 1
ATOM 781 O O . PHE A 1 98 ? 1.761 5.720 -13.415 1.00 89.00 98 PHE A O 1
ATOM 788 N N . TYR A 1 99 ? 0.691 7.625 -13.956 1.00 86.12 99 TYR A N 1
ATOM 789 C CA . TYR A 1 99 ? 1.261 7.735 -15.299 1.00 86.12 99 TYR A CA 1
ATOM 790 C C . TYR A 1 99 ? 2.660 8.345 -15.230 1.00 86.12 99 TYR A C 1
ATOM 792 O O . TYR A 1 99 ? 2.845 9.417 -14.651 1.00 86.12 99 TYR A O 1
ATOM 800 N N . LEU A 1 100 ? 3.640 7.670 -15.832 1.00 77.94 100 LEU A N 1
ATOM 801 C CA . LEU A 1 100 ? 4.966 8.236 -16.044 1.00 77.94 100 LEU A CA 1
ATOM 802 C C . LEU A 1 100 ? 4.936 8.895 -17.421 1.00 77.94 100 LEU A C 1
ATOM 804 O O . LEU A 1 100 ? 4.940 8.203 -18.432 1.00 77.94 100 LEU A O 1
ATOM 808 N N . ASN A 1 101 ? 4.854 10.223 -17.486 1.00 68.56 101 ASN A N 1
ATOM 809 C CA . ASN A 1 101 ? 4.640 10.966 -18.739 1.00 68.56 101 ASN A CA 1
ATOM 810 C C . ASN A 1 101 ? 5.854 10.964 -19.704 1.00 68.56 101 ASN A C 1
ATOM 812 O O . ASN A 1 101 ? 6.109 11.964 -20.368 1.00 68.56 101 ASN A O 1
ATOM 816 N N . GLY A 1 102 ? 6.624 9.875 -19.788 1.00 60.50 102 GLY A N 1
ATOM 817 C CA . GLY A 1 102 ? 7.781 9.744 -20.681 1.00 60.50 102 GLY A CA 1
ATOM 818 C C . GLY A 1 102 ? 9.088 10.341 -20.147 1.00 60.50 102 GLY A C 1
ATOM 819 O O . GLY A 1 102 ? 10.026 10.522 -20.921 1.00 60.50 102 GLY A O 1
ATOM 820 N N . TRP A 1 103 ? 9.175 10.631 -18.843 1.00 57.50 103 TRP A N 1
ATOM 821 C CA . TRP A 1 103 ? 10.365 11.215 -18.218 1.00 57.50 103 TRP A CA 1
ATOM 822 C C . TRP A 1 103 ? 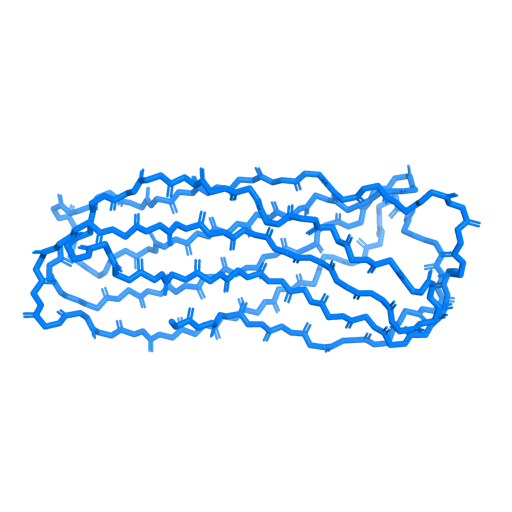11.009 10.221 -17.244 1.00 57.50 103 TRP A C 1
ATOM 824 O O . TRP A 1 103 ? 10.382 9.781 -16.284 1.00 57.50 103 TRP A O 1
ATOM 834 N N . ALA A 1 104 ? 12.264 9.883 -17.554 1.00 58.19 104 ALA A N 1
ATOM 835 C CA . ALA A 1 104 ? 13.232 9.084 -16.799 1.00 58.19 104 ALA A CA 1
ATOM 836 C C . ALA A 1 104 ? 12.774 7.669 -16.349 1.00 58.19 104 ALA A C 1
ATOM 838 O O . ALA A 1 104 ? 12.297 7.495 -15.228 1.00 58.19 104 ALA A O 1
ATOM 839 N N . PRO A 1 105 ? 13.025 6.615 -17.160 1.00 64.31 105 PRO A N 1
ATOM 840 C CA . PRO A 1 105 ? 12.768 5.217 -16.777 1.00 64.31 105 PRO A CA 1
ATOM 841 C C . PRO A 1 105 ? 13.641 4.704 -15.629 1.00 64.31 105 PRO A C 1
ATOM 843 O O . PRO A 1 105 ? 13.472 3.573 -15.177 1.00 64.31 105 PRO A O 1
ATOM 846 N N . THR A 1 106 ? 14.628 5.492 -15.210 1.00 76.94 106 THR A N 1
ATOM 847 C CA . THR A 1 106 ? 15.670 5.051 -14.296 1.00 76.94 106 THR A CA 1
ATOM 848 C C . THR A 1 106 ? 15.939 6.077 -13.219 1.00 76.94 106 THR A C 1
ATOM 850 O O . THR A 1 106 ? 16.006 7.270 -13.513 1.00 76.94 106 THR A O 1
ATOM 853 N N . GLY A 1 107 ? 16.171 5.606 -12.000 1.00 85.38 107 GLY A N 1
ATOM 854 C CA . GLY A 1 107 ? 16.506 6.448 -10.858 1.00 85.38 107 GLY A CA 1
ATOM 855 C C . GLY A 1 107 ? 15.676 6.132 -9.626 1.00 85.38 107 GLY A C 1
ATOM 856 O O . GLY A 1 107 ? 14.818 5.248 -9.634 1.00 85.38 107 GLY A O 1
ATOM 857 N N . ASP A 1 108 ? 15.938 6.872 -8.555 1.00 88.44 108 ASP A N 1
ATOM 858 C CA . ASP A 1 108 ? 15.221 6.700 -7.301 1.00 88.44 108 ASP A CA 1
ATOM 859 C C . ASP A 1 108 ? 13.772 7.181 -7.420 1.00 88.44 108 ASP A C 1
ATOM 861 O O . ASP A 1 108 ? 13.477 8.316 -7.817 1.00 88.44 108 ASP A O 1
ATOM 865 N N . ALA A 1 109 ? 12.862 6.296 -7.038 1.00 89.50 109 ALA A N 1
ATOM 866 C CA . ALA A 1 109 ? 11.445 6.566 -6.908 1.00 89.50 109 ALA A CA 1
ATOM 867 C C . ALA A 1 109 ? 10.977 6.181 -5.507 1.00 89.50 109 ALA A C 1
ATOM 869 O O . ALA A 1 109 ? 11.447 5.203 -4.921 1.00 89.50 109 ALA A O 1
ATOM 870 N N . GLY A 1 110 ? 10.015 6.927 -4.980 1.00 92.25 110 GLY A N 1
ATOM 871 C CA . GLY A 1 110 ? 9.303 6.545 -3.775 1.00 92.25 110 GLY A CA 1
ATOM 872 C C . GLY A 1 110 ? 7.802 6.610 -3.970 1.00 92.25 110 GLY A C 1
ATOM 873 O O . GLY A 1 110 ? 7.268 7.399 -4.748 1.00 92.25 110 GLY A O 1
ATOM 874 N N . TRP A 1 111 ? 7.110 5.710 -3.294 1.00 93.62 111 TRP A N 1
ATOM 875 C CA . TRP A 1 111 ? 5.684 5.502 -3.481 1.00 93.62 111 TRP A CA 1
ATOM 876 C C . TRP A 1 111 ? 5.069 4.890 -2.234 1.00 93.62 111 TRP A C 1
ATOM 878 O O . TRP A 1 111 ? 5.762 4.319 -1.388 1.00 93.62 111 TRP A O 1
ATOM 888 N N . GLY A 1 112 ? 3.753 5.013 -2.128 1.00 95.50 112 GLY A N 1
ATOM 889 C CA . GLY A 1 112 ? 2.992 4.432 -1.038 1.00 95.50 112 GLY A CA 1
ATOM 890 C C . GLY A 1 112 ? 1.765 5.260 -0.727 1.00 95.50 112 GLY A C 1
ATOM 891 O O . GLY A 1 112 ? 1.185 5.925 -1.596 1.00 95.50 112 GLY A O 1
ATOM 892 N N . SER A 1 113 ? 1.378 5.244 0.540 1.00 95.44 113 SER A N 1
ATOM 893 C CA . SER A 1 113 ? 0.213 5.985 0.986 1.00 95.44 113 SER A CA 1
ATOM 894 C C . SER A 1 113 ? 0.322 6.504 2.417 1.00 95.44 113 SER A C 1
ATOM 896 O O . SER A 1 113 ? 1.219 6.163 3.193 1.00 95.44 113 SER A O 1
ATOM 898 N N . SER A 1 114 ? -0.560 7.447 2.738 1.00 95.00 114 SER A N 1
ATOM 899 C CA . SER A 1 114 ? -0.614 8.145 4.012 1.00 95.00 114 SER A CA 1
ATOM 900 C C . SER A 1 114 ? -2.030 8.165 4.579 1.00 95.00 114 SER A C 1
ATOM 902 O O . SER A 1 114 ? -3.018 8.276 3.855 1.00 95.00 114 SER A O 1
ATOM 904 N N . LEU A 1 115 ? -2.106 8.043 5.901 1.00 94.00 115 LEU A N 1
ATOM 905 C CA . LEU A 1 115 ? -3.313 8.213 6.700 1.00 94.00 115 LEU A CA 1
ATOM 906 C C . LEU A 1 115 ? -3.088 9.394 7.634 1.00 94.00 115 LEU A C 1
ATOM 908 O O . LEU A 1 115 ? -2.146 9.387 8.436 1.00 94.00 115 LEU A O 1
ATOM 912 N N . HIS A 1 116 ? -3.953 10.396 7.562 1.00 91.06 116 HIS A N 1
ATOM 913 C CA . HIS A 1 116 ? -3.955 11.528 8.487 1.00 91.06 116 HIS A CA 1
ATOM 914 C C . HIS A 1 116 ? -5.319 11.636 9.156 1.00 91.06 116 HIS A C 1
ATOM 916 O O . HIS A 1 116 ? -6.353 11.476 8.509 1.00 91.06 116 HIS A O 1
ATOM 922 N N . SER A 1 117 ? -5.321 11.858 10.467 1.00 88.88 117 SER A N 1
ATOM 923 C CA . SER A 1 117 ? -6.550 12.058 11.228 1.00 88.88 117 SER A CA 1
ATOM 924 C C . SER A 1 117 ? -7.269 13.305 10.734 1.00 88.88 117 SER A C 1
ATOM 926 O O . SER A 1 117 ? -6.635 14.347 10.561 1.00 88.88 117 SER A O 1
ATOM 928 N N . LYS A 1 118 ? -8.584 13.212 10.548 1.00 83.19 118 LYS A N 1
ATOM 929 C CA . LYS A 1 118 ? -9.430 14.395 10.406 1.00 83.19 118 LYS A CA 1
ATOM 930 C C . LYS A 1 118 ? -9.888 14.791 11.806 1.00 83.19 118 LYS A C 1
ATOM 932 O O . LYS A 1 118 ? -10.573 14.004 12.454 1.00 83.19 118 LYS A O 1
ATOM 937 N N . SER A 1 119 ? -9.403 15.936 12.280 1.00 67.81 119 SER A N 1
ATOM 938 C CA . SER A 1 119 ? -9.863 16.584 13.515 1.00 67.81 119 SER A CA 1
ATOM 939 C C . SER A 1 119 ? -11.238 17.200 13.324 1.00 67.81 119 SER A C 1
ATOM 941 O O . SER A 1 119 ? -11.421 17.801 12.239 1.00 67.81 119 SER A O 1
#

Radius of gyration: 15.06 Å; chains: 1; bounding box: 33×26×41 Å

pLDDT: mean 89.15, std 10.47, range [57.5, 98.5]

Sequence (119 aa):
MYNVRSQFLTAYPEEGMATSCTSSRWTLGSAQQYGWAAFYYSYAAEVTLEPQFKSIYLGAGSYTWTDCLKPMHGYYIHTSTLDPDNPAWQTATVSRIFYLNGWAPTGDAGWGSSLHSKS